Protein AF-A0A7W1L743-F1 (afdb_monomer_lite)

Sequence (74 aa):
MPQTLQLILVLLAAAVVVVVVCRLLRLPPILGYLAVGVAVGPHALAWVPDDTATRHLAEFGIVFLMFSIGLEFS

Foldseek 3Di:
DVVVVVLVVVLVVLLVVQLVVCVVVVHDSVVSNVVSCVCCDCVHPNVDPPDPVVVVVVVVVVVVVVVVVVVVVD

pLDDT: mean 82.9, std 8.17, range [51.59, 95.75]

Secondary structure (DSSP, 8-state):
-HHHHHHHHHHHHHHHHHHHHHHHTT--HHHHHHHHHHHHSTTTT--S---HHHHHHHHHHHHHHHHHHHHHT-

Structure (mmCIF, N/CA/C/O backbone):
data_AF-A0A7W1L743-F1
#
_entry.id   AF-A0A7W1L743-F1
#
loop_
_atom_site.group_PDB
_atom_site.id
_atom_site.type_symbol
_atom_site.label_atom_id
_atom_site.label_alt_id
_atom_site.label_comp_id
_atom_site.label_asym_id
_atom_site.label_entity_id
_atom_site.label_seq_id
_atom_site.pdbx_PDB_ins_code
_atom_site.Cartn_x
_atom_site.Cartn_y
_atom_site.Cartn_z
_atom_site.occupancy
_atom_site.B_iso_or_equiv
_atom_site.auth_seq_id
_atom_site.auth_comp_id
_atom_site.auth_asym_id
_atom_site.auth_atom_id
_atom_site.pdbx_PDB_model_num
ATOM 1 N N . MET A 1 1 ? 16.079 5.678 -13.795 1.00 51.59 1 MET A N 1
ATOM 2 C CA . MET A 1 1 ? 15.606 6.848 -13.020 1.00 51.59 1 MET A CA 1
ATOM 3 C C . MET A 1 1 ? 14.144 7.215 -13.311 1.00 51.59 1 MET A C 1
ATOM 5 O O . MET A 1 1 ? 13.405 7.288 -12.341 1.00 51.59 1 MET A O 1
ATOM 9 N N . PRO A 1 2 ? 13.663 7.382 -14.566 1.00 64.50 2 PRO A N 1
ATOM 10 C CA . PRO A 1 2 ? 12.244 7.706 -14.810 1.00 64.50 2 PRO A CA 1
ATOM 11 C C . PRO A 1 2 ? 11.273 6.537 -14.551 1.00 64.50 2 PRO A C 1
ATOM 13 O O . PRO A 1 2 ? 10.181 6.754 -14.033 1.00 64.50 2 PRO A O 1
ATOM 16 N N . GLN A 1 3 ? 11.675 5.291 -14.829 1.00 67.19 3 GLN A N 1
ATOM 17 C CA . GLN A 1 3 ? 10.801 4.120 -14.645 1.00 67.19 3 GLN A CA 1
ATOM 18 C C . GLN A 1 3 ? 10.401 3.852 -13.188 1.00 67.19 3 GLN A C 1
ATOM 20 O O . GLN A 1 3 ? 9.264 3.469 -12.941 1.00 67.19 3 GLN A O 1
ATOM 25 N N . THR A 1 4 ? 11.286 4.094 -12.216 1.00 75.00 4 THR A N 1
ATOM 26 C CA . THR A 1 4 ? 10.980 3.854 -10.796 1.00 75.00 4 THR A CA 1
ATOM 27 C C . THR A 1 4 ? 9.894 4.799 -10.284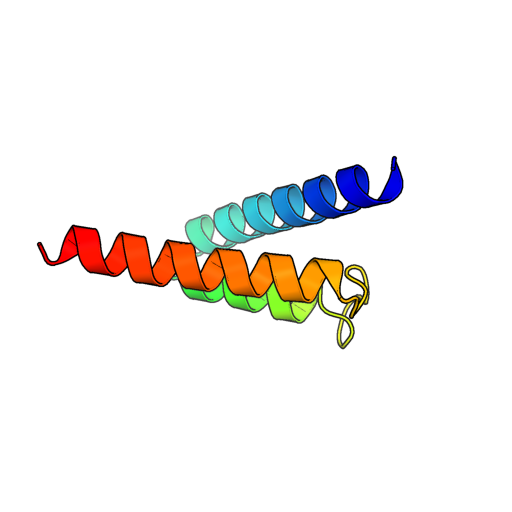 1.00 75.00 4 THR A C 1
ATOM 29 O O . THR A 1 4 ? 8.981 4.373 -9.586 1.00 75.00 4 THR A O 1
ATOM 32 N N . LEU A 1 5 ? 9.949 6.078 -10.671 1.00 81.56 5 LEU A N 1
ATOM 33 C CA . LEU A 1 5 ? 8.940 7.063 -10.282 1.00 81.56 5 LEU A CA 1
ATOM 34 C C . LEU A 1 5 ? 7.584 6.754 -10.924 1.00 81.56 5 LEU A C 1
ATOM 36 O O . LEU A 1 5 ? 6.554 6.842 -10.261 1.00 81.56 5 LEU A O 1
ATOM 40 N N . GLN A 1 6 ? 7.590 6.328 -12.189 1.00 81.94 6 GLN A N 1
ATOM 41 C CA . GLN A 1 6 ? 6.378 5.883 -12.869 1.00 81.94 6 GLN A CA 1
ATOM 42 C C . GLN A 1 6 ? 5.756 4.660 -12.176 1.00 81.94 6 GLN A C 1
ATOM 44 O O . GLN A 1 6 ? 4.547 4.649 -11.958 1.00 81.94 6 GLN A O 1
ATOM 49 N N . LEU A 1 7 ? 6.566 3.676 -11.768 1.00 77.06 7 LEU A N 1
ATOM 50 C CA . LEU A 1 7 ? 6.096 2.500 -11.029 1.00 77.06 7 LEU A CA 1
ATOM 51 C C . LEU A 1 7 ? 5.436 2.897 -9.698 1.00 77.06 7 LEU A C 1
ATOM 53 O O . LEU A 1 7 ? 4.322 2.464 -9.410 1.00 77.06 7 LEU A O 1
ATOM 57 N N . ILE A 1 8 ? 6.091 3.765 -8.919 1.00 81.94 8 ILE A N 1
ATOM 58 C CA . ILE A 1 8 ? 5.569 4.248 -7.631 1.00 81.94 8 ILE A CA 1
ATOM 59 C C . ILE A 1 8 ? 4.246 4.999 -7.823 1.00 81.94 8 ILE A C 1
ATOM 61 O O . ILE A 1 8 ? 3.301 4.771 -7.070 1.00 81.94 8 ILE A O 1
ATOM 65 N N . LEU A 1 9 ? 4.148 5.866 -8.836 1.00 85.62 9 LEU A N 1
ATOM 66 C CA . LEU A 1 9 ? 2.913 6.601 -9.123 1.00 85.62 9 LEU A CA 1
ATOM 67 C C . LEU A 1 9 ? 1.770 5.673 -9.540 1.00 85.62 9 LEU A C 1
ATOM 69 O O . LEU A 1 9 ? 0.646 5.866 -9.082 1.00 85.62 9 LEU A O 1
ATOM 73 N N . VAL A 1 10 ? 2.044 4.661 -10.368 1.00 82.00 10 VAL A N 1
ATOM 74 C CA . VAL A 1 10 ? 1.043 3.662 -10.772 1.00 82.00 10 VAL A CA 1
ATOM 75 C C . VAL A 1 10 ? 0.565 2.859 -9.563 1.00 82.00 10 VAL A C 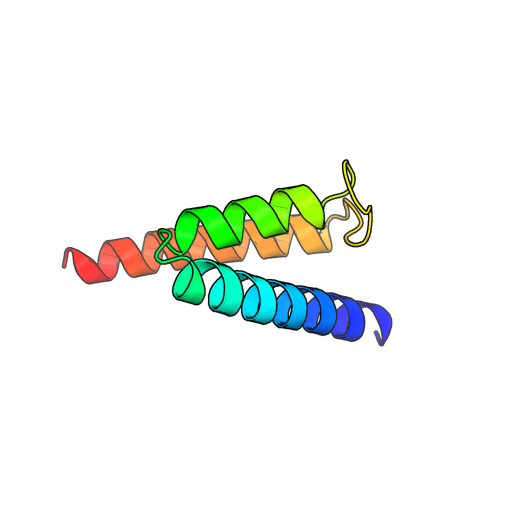1
ATOM 77 O O . VAL A 1 10 ? -0.641 2.719 -9.371 1.00 82.00 10 VAL A O 1
ATOM 80 N N . LEU A 1 11 ? 1.487 2.395 -8.714 1.00 78.75 11 LEU A N 1
ATOM 81 C CA . LEU A 1 11 ? 1.174 1.688 -7.469 1.00 78.75 11 LEU A CA 1
ATOM 82 C C . LEU A 1 11 ? 0.307 2.535 -6.531 1.00 78.75 11 LEU A C 1
ATOM 84 O O . LEU A 1 11 ? -0.716 2.060 -6.038 1.00 78.75 11 LEU A O 1
ATOM 88 N N . LEU A 1 12 ? 0.682 3.799 -6.319 1.00 84.38 12 LEU A N 1
ATOM 89 C CA . LEU A 1 12 ? -0.048 4.714 -5.446 1.00 84.38 12 LEU A CA 1
ATOM 90 C C . LEU A 1 12 ? -1.442 5.029 -6.002 1.00 84.38 12 LEU A C 1
ATOM 92 O O . LEU A 1 12 ? -2.426 4.962 -5.267 1.00 84.38 12 LEU A O 1
ATOM 96 N N . ALA A 1 13 ? -1.547 5.330 -7.298 1.00 86.94 13 ALA A N 1
ATOM 97 C CA . ALA A 1 13 ? -2.822 5.619 -7.947 1.00 86.94 13 ALA A CA 1
ATOM 98 C C . ALA A 1 13 ? -3.759 4.403 -7.914 1.00 86.94 13 ALA A C 1
ATOM 100 O O . ALA A 1 13 ? -4.922 4.539 -7.533 1.00 86.94 13 ALA A O 1
ATOM 101 N N . ALA A 1 14 ? -3.253 3.210 -8.246 1.00 82.50 14 ALA A N 1
ATOM 102 C CA . ALA A 1 14 ? -4.024 1.971 -8.187 1.00 82.50 14 ALA A CA 1
ATOM 103 C C . ALA A 1 14 ? -4.513 1.677 -6.761 1.00 82.50 14 ALA A C 1
ATOM 105 O O . ALA A 1 14 ? -5.692 1.374 -6.563 1.00 82.50 14 ALA A O 1
ATOM 106 N N . ALA A 1 15 ? -3.638 1.837 -5.761 1.00 82.12 15 ALA A N 1
ATOM 107 C CA . ALA A 1 15 ? -3.997 1.670 -4.358 1.00 82.12 15 ALA A CA 1
ATOM 108 C C . ALA A 1 15 ? -5.111 2.640 -3.937 1.00 82.12 15 ALA A C 1
ATOM 110 O O . ALA A 1 15 ? -6.115 2.208 -3.375 1.00 82.12 15 ALA A O 1
ATOM 111 N N . VAL A 1 16 ? -4.985 3.932 -4.259 1.00 87.75 16 VAL A N 1
ATOM 112 C CA . VAL A 1 16 ? -6.001 4.944 -3.925 1.00 87.75 16 VAL A CA 1
ATOM 113 C C . VAL A 1 16 ? -7.342 4.620 -4.581 1.00 87.75 16 VAL A C 1
ATOM 115 O O . VAL A 1 16 ? -8.365 4.619 -3.895 1.00 87.75 16 VAL A O 1
ATOM 118 N N . VAL A 1 17 ? -7.353 4.300 -5.878 1.00 87.62 17 VAL A N 1
ATOM 119 C CA . VAL A 1 17 ? -8.589 3.983 -6.613 1.00 87.62 17 VAL A CA 1
ATOM 120 C C . VAL A 1 17 ? -9.308 2.798 -5.975 1.00 87.62 17 VAL A C 1
ATOM 122 O O . VAL A 1 17 ? -10.502 2.885 -5.684 1.00 87.62 17 VAL A O 1
ATOM 125 N N . VAL A 1 18 ? -8.598 1.707 -5.696 1.00 83.00 18 VAL A N 1
ATOM 126 C CA . VAL A 1 18 ? -9.236 0.511 -5.137 1.00 83.00 18 VAL A CA 1
ATOM 127 C C . VAL A 1 18 ? -9.655 0.709 -3.686 1.00 83.00 18 VAL A C 1
ATOM 129 O O . VAL A 1 18 ? -10.723 0.239 -3.306 1.00 83.00 18 VAL A O 1
ATOM 132 N N . VAL A 1 19 ? -8.899 1.456 -2.879 1.00 84.31 19 VAL A N 1
ATOM 133 C CA . VAL A 1 19 ? -9.323 1.805 -1.512 1.00 84.31 19 VAL A CA 1
ATOM 134 C C . VAL A 1 19 ? -10.609 2.621 -1.530 1.00 84.31 19 VAL A C 1
ATOM 136 O O . VAL A 1 19 ? -11.510 2.351 -0.734 1.00 84.31 19 VAL A O 1
ATOM 139 N N . VAL A 1 20 ? -10.725 3.591 -2.441 1.00 86.94 20 VAL A N 1
ATOM 140 C CA . VAL A 1 20 ? -11.950 4.383 -2.612 1.00 86.94 20 VAL A CA 1
ATOM 141 C C . VAL A 1 20 ? -13.118 3.480 -3.011 1.00 86.94 20 VAL A C 1
ATOM 143 O O . VAL A 1 20 ? -14.183 3.569 -2.398 1.00 86.94 20 VAL A O 1
ATOM 146 N N . VAL A 1 21 ? -12.914 2.560 -3.959 1.00 86.81 21 VAL A N 1
ATOM 147 C CA . VAL A 1 21 ? -13.936 1.585 -4.374 1.00 86.81 21 VAL A CA 1
ATOM 148 C C . VAL A 1 21 ? -14.335 0.660 -3.217 1.00 86.81 21 VAL A C 1
ATOM 150 O O . VAL A 1 21 ? -15.523 0.516 -2.935 1.00 86.81 21 VAL A O 1
ATOM 153 N N . CYS A 1 22 ? -13.380 0.084 -2.482 1.00 84.44 22 CYS A N 1
ATOM 154 C CA . CYS A 1 22 ? -13.659 -0.769 -1.322 1.00 84.44 22 CYS A CA 1
ATOM 155 C C . CYS A 1 22 ? -14.400 -0.018 -0.216 1.00 84.44 22 CYS A C 1
ATOM 157 O O . CYS A 1 22 ? -15.335 -0.563 0.373 1.00 84.44 22 CYS A O 1
ATOM 159 N N . ARG A 1 23 ? -14.029 1.243 0.038 1.00 83.75 23 ARG A N 1
ATOM 160 C CA . ARG A 1 23 ? -14.721 2.094 1.010 1.00 83.75 23 ARG A CA 1
ATOM 161 C C . ARG A 1 23 ? -16.158 2.379 0.562 1.00 83.75 23 ARG A C 1
ATOM 163 O O . ARG A 1 23 ? -17.056 2.360 1.402 1.00 83.75 23 ARG A O 1
ATOM 170 N N . LEU A 1 24 ? -16.392 2.575 -0.738 1.00 87.12 24 LEU A N 1
ATOM 171 C CA . LEU A 1 24 ? -17.735 2.758 -1.299 1.00 87.12 24 LEU A CA 1
ATOM 172 C C . LEU A 1 24 ? -18.596 1.490 -1.156 1.00 87.12 24 LEU A C 1
ATOM 174 O O . LEU A 1 24 ? -19.781 1.578 -0.845 1.00 87.12 24 LEU A O 1
ATOM 178 N N . LEU A 1 25 ? -17.978 0.314 -1.290 1.00 88.06 25 LEU A N 1
ATOM 179 C CA . LEU A 1 25 ? -18.601 -0.998 -1.082 1.00 88.06 25 LEU A CA 1
ATOM 180 C C . LEU A 1 25 ? -18.732 -1.402 0.403 1.00 88.06 25 LEU A C 1
ATOM 182 O O . LEU A 1 25 ? -19.185 -2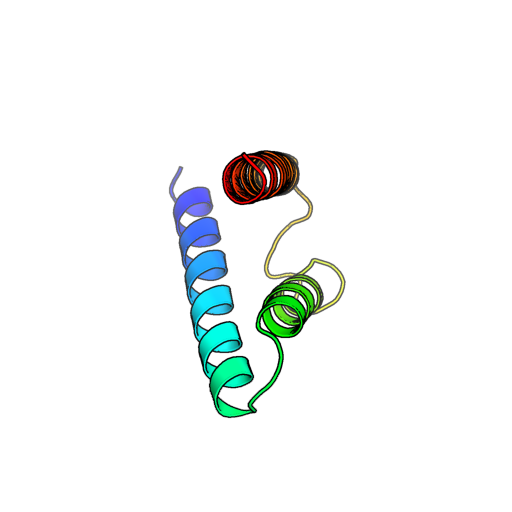.507 0.691 1.00 88.06 25 LEU A O 1
ATOM 186 N N . ARG A 1 26 ? -18.359 -0.523 1.350 1.00 85.56 26 ARG A N 1
ATOM 187 C CA . ARG A 1 26 ? -18.355 -0.773 2.809 1.00 85.56 26 ARG A CA 1
ATOM 188 C C . ARG A 1 26 ? -17.497 -1.970 3.245 1.00 85.56 26 ARG A C 1
ATOM 190 O O . ARG A 1 26 ? -17.780 -2.603 4.261 1.00 85.56 26 ARG A O 1
ATOM 197 N N . LEU A 1 27 ? -16.438 -2.271 2.499 1.00 86.00 27 LEU A N 1
ATOM 198 C CA . LEU A 1 27 ? -15.493 -3.336 2.828 1.00 86.00 27 LEU A CA 1
ATOM 199 C C . LEU A 1 27 ? -14.352 -2.811 3.719 1.00 86.00 27 LEU A C 1
ATOM 201 O O . LEU A 1 27 ? -13.942 -1.655 3.573 1.00 86.00 27 LEU A O 1
ATOM 205 N N . PRO A 1 28 ? -13.787 -3.653 4.609 1.00 85.44 28 PRO A N 1
ATOM 206 C CA . PRO A 1 28 ? -12.553 -3.342 5.320 1.00 85.44 28 PRO A CA 1
ATOM 207 C C . PRO A 1 28 ? -11.432 -2.925 4.347 1.00 85.44 28 PRO A C 1
ATOM 209 O O . PRO A 1 28 ? -11.132 -3.679 3.419 1.00 85.44 28 PRO A O 1
ATOM 212 N N . PRO A 1 29 ? -10.760 -1.774 4.555 1.00 80.62 29 PRO A N 1
ATOM 213 C CA . PRO A 1 29 ? -9.717 -1.282 3.648 1.00 80.62 29 PRO A CA 1
ATOM 214 C C . PRO A 1 29 ? -8.565 -2.270 3.427 1.00 80.62 29 PRO A C 1
ATOM 216 O O . PRO A 1 29 ? -8.024 -2.341 2.328 1.00 80.62 29 PRO A O 1
ATOM 219 N N . ILE A 1 30 ? -8.235 -3.072 4.447 1.00 84.44 30 ILE A N 1
ATOM 220 C CA . ILE A 1 30 ? -7.218 -4.136 4.393 1.00 84.44 30 ILE A CA 1
ATOM 221 C C . ILE A 1 30 ? -7.492 -5.132 3.258 1.00 84.44 30 ILE A C 1
ATOM 223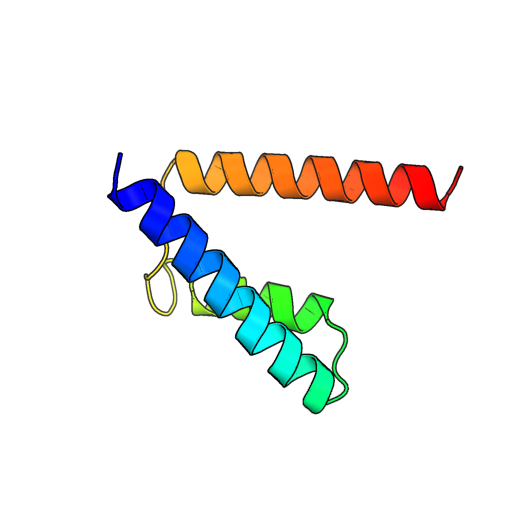 O O . ILE A 1 30 ? -6.563 -5.507 2.546 1.00 84.44 30 ILE A O 1
ATOM 227 N N . LEU A 1 31 ? -8.758 -5.508 3.036 1.00 85.06 31 LEU A N 1
ATOM 228 C CA . LEU A 1 31 ? -9.131 -6.392 1.926 1.00 85.06 31 LEU A CA 1
ATOM 229 C C . LEU A 1 31 ? -8.895 -5.721 0.572 1.00 85.06 31 LEU A C 1
ATOM 231 O O . LEU A 1 31 ? -8.460 -6.381 -0.366 1.00 85.06 31 LEU A O 1
ATOM 235 N N . GLY A 1 32 ? -9.136 -4.410 0.486 1.00 83.06 32 GLY A N 1
ATOM 236 C CA . GLY A 1 32 ? -8.845 -3.619 -0.705 1.00 83.06 32 GLY A CA 1
ATOM 237 C C . GLY A 1 32 ? -7.359 -3.622 -1.035 1.00 83.06 32 GLY A C 1
ATOM 238 O O . GLY A 1 32 ? -6.996 -3.991 -2.146 1.00 83.06 32 GLY A O 1
ATOM 239 N N . TYR A 1 33 ? -6.495 -3.305 -0.065 1.00 81.19 33 TYR A N 1
ATOM 240 C CA . TYR A 1 33 ? -5.039 -3.315 -0.262 1.00 81.19 33 TYR A CA 1
ATOM 241 C C . TYR A 1 33 ? -4.515 -4.684 -0.725 1.00 81.19 33 TYR A C 1
ATOM 243 O O . TYR A 1 33 ? -3.707 -4.752 -1.652 1.00 81.19 33 TYR A O 1
ATOM 251 N N . LEU A 1 34 ? -5.019 -5.775 -0.137 1.00 85.12 34 LEU A N 1
ATOM 252 C CA . LEU A 1 34 ? -4.689 -7.144 -0.547 1.00 85.12 34 LEU A CA 1
ATOM 253 C C . LEU A 1 34 ? -5.165 -7.450 -1.972 1.00 85.12 34 LEU A C 1
ATOM 255 O O . LEU A 1 34 ? -4.396 -7.978 -2.773 1.00 85.12 34 LEU A O 1
ATOM 259 N N . ALA A 1 35 ? -6.401 -7.079 -2.310 1.00 83.62 35 ALA A N 1
ATOM 260 C CA . ALA A 1 35 ? -6.954 -7.282 -3.645 1.00 83.62 35 ALA A CA 1
ATOM 261 C C . ALA A 1 35 ? -6.167 -6.515 -4.720 1.00 83.62 35 ALA A C 1
ATOM 263 O O . ALA A 1 35 ? -5.913 -7.074 -5.786 1.00 83.62 35 ALA A O 1
ATOM 264 N N . VAL A 1 36 ? -5.719 -5.282 -4.436 1.00 81.94 36 VAL A N 1
ATOM 265 C CA . VAL A 1 36 ? -4.806 -4.545 -5.332 1.00 81.94 36 VAL A CA 1
ATOM 266 C C . VAL A 1 36 ? -3.510 -5.303 -5.523 1.00 81.94 36 VAL A C 1
ATOM 268 O O . VAL A 1 36 ? -3.101 -5.497 -6.660 1.00 81.94 36 VAL A O 1
ATOM 271 N N . GLY A 1 37 ? -2.864 -5.731 -4.436 1.00 80.62 37 GLY A N 1
ATOM 272 C CA . GLY A 1 37 ? -1.591 -6.447 -4.515 1.00 80.62 37 GLY A CA 1
ATOM 273 C C . GLY A 1 37 ? -1.697 -7.716 -5.362 1.00 80.62 37 GLY A C 1
ATOM 274 O O . GLY A 1 37 ? -0.839 -7.967 -6.205 1.00 80.62 37 GLY A O 1
ATOM 275 N N . VAL A 1 38 ? -2.791 -8.467 -5.207 1.00 83.12 38 VAL A N 1
ATOM 276 C CA . VAL A 1 38 ? -3.075 -9.655 -6.024 1.00 83.12 38 VAL A CA 1
ATOM 277 C C . VAL A 1 38 ? -3.336 -9.282 -7.484 1.00 83.12 38 VAL A C 1
ATOM 279 O O . VAL A 1 38 ? -2.776 -9.919 -8.368 1.00 83.12 38 VAL A O 1
ATOM 282 N N . ALA A 1 39 ? -4.146 -8.254 -7.751 1.00 81.62 39 ALA A N 1
ATOM 283 C CA . ALA A 1 39 ? -4.511 -7.849 -9.109 1.00 81.62 39 ALA A CA 1
ATOM 284 C C . ALA A 1 39 ? -3.340 -7.232 -9.888 1.00 81.62 39 ALA A C 1
ATOM 286 O O . ALA A 1 39 ? -3.172 -7.501 -11.073 1.00 81.62 39 ALA A O 1
ATOM 287 N N . VAL A 1 40 ? -2.529 -6.405 -9.234 1.00 78.44 40 VAL A N 1
ATOM 288 C CA . VAL A 1 40 ? -1.408 -5.672 -9.840 1.00 78.44 40 VAL A CA 1
ATOM 289 C C . VAL A 1 40 ? -0.127 -6.524 -9.868 1.00 78.44 40 VAL A C 1
ATOM 291 O O . VAL A 1 40 ? 0.785 -6.250 -10.651 1.00 78.44 40 VAL A O 1
ATOM 294 N N . GLY A 1 41 ? -0.071 -7.580 -9.053 1.00 76.88 41 GLY A N 1
ATOM 295 C CA . GLY A 1 41 ? 1.066 -8.486 -8.960 1.00 76.88 41 GLY A CA 1
ATOM 296 C C . GLY A 1 41 ? 1.381 -9.259 -10.252 1.00 76.88 41 GLY A C 1
ATOM 297 O O . GLY A 1 41 ? 0.568 -9.324 -11.182 1.00 76.88 41 GLY A O 1
ATOM 298 N N . PRO A 1 42 ? 2.559 -9.909 -10.299 1.00 71.19 42 PRO A N 1
ATOM 299 C CA . PRO A 1 42 ? 3.071 -10.607 -11.483 1.00 71.19 42 PRO A CA 1
ATOM 300 C C . PRO A 1 42 ? 2.171 -11.756 -11.960 1.00 71.19 42 PRO A C 1
ATOM 302 O O . PRO A 1 42 ? 2.187 -12.101 -13.135 1.00 71.19 42 PRO A O 1
ATOM 305 N N . HIS A 1 43 ? 1.361 -12.326 -11.063 1.00 69.88 43 HIS A N 1
ATOM 306 C CA . HIS A 1 43 ? 0.485 -13.464 -11.350 1.00 69.88 43 HIS A CA 1
ATOM 307 C C . HIS A 1 43 ? -0.895 -13.074 -11.918 1.00 69.88 43 HIS A C 1
ATOM 309 O O . HIS A 1 43 ? -1.658 -13.965 -12.284 1.00 69.88 43 HIS A O 1
ATOM 315 N N . ALA A 1 44 ? -1.231 -11.780 -11.986 1.00 78.38 44 ALA A N 1
ATOM 316 C CA . ALA A 1 44 ? -2.513 -11.296 -12.506 1.00 78.38 44 ALA A CA 1
ATOM 317 C C . ALA A 1 44 ? -2.326 -10.342 -13.699 1.00 78.38 44 ALA A C 1
ATOM 319 O O . ALA A 1 44 ? -2.250 -10.808 -14.832 1.00 78.38 44 ALA A O 1
ATOM 320 N N . LEU A 1 45 ? -2.249 -9.021 -13.481 1.00 72.31 45 LEU A N 1
ATOM 321 C CA . LEU A 1 45 ? -2.049 -8.045 -14.568 1.00 72.31 45 LEU A CA 1
ATOM 322 C C . LEU A 1 45 ? -0.572 -7.833 -14.938 1.00 72.31 45 LEU A C 1
ATOM 324 O O . LEU A 1 45 ? -0.295 -7.188 -15.948 1.00 72.31 45 LEU A O 1
ATOM 328 N N . ALA A 1 46 ? 0.368 -8.346 -14.133 1.00 73.25 46 ALA A N 1
ATOM 329 C CA . ALA A 1 46 ? 1.815 -8.213 -14.334 1.00 73.25 46 ALA A CA 1
ATOM 330 C C . ALA A 1 46 ? 2.309 -6.764 -14.516 1.00 73.25 46 ALA A C 1
ATOM 332 O O . ALA A 1 46 ? 3.322 -6.509 -15.166 1.00 73.25 46 ALA A O 1
ATOM 333 N N . TRP A 1 47 ? 1.596 -5.799 -13.928 1.00 71.00 47 TRP A N 1
ATOM 334 C CA . TRP A 1 47 ? 1.963 -4.381 -13.962 1.00 71.00 47 TRP A CA 1
ATOM 335 C C . TRP A 1 47 ? 3.120 -4.045 -13.024 1.00 71.00 47 TRP A C 1
ATOM 337 O O . TRP A 1 47 ? 3.833 -3.070 -13.260 1.00 71.00 47 TRP A O 1
ATOM 347 N N . VAL A 1 48 ? 3.317 -4.847 -11.978 1.00 72.00 48 VAL A N 1
ATOM 348 C CA . VAL A 1 48 ? 4.451 -4.734 -11.061 1.00 72.00 48 VAL A CA 1
ATOM 349 C C . VAL A 1 48 ? 5.396 -5.915 -11.291 1.00 72.00 48 VAL A C 1
ATOM 351 O O . VAL A 1 48 ? 5.002 -7.059 -11.045 1.00 72.00 48 VAL A O 1
ATOM 354 N N . PRO A 1 49 ? 6.624 -5.659 -11.780 1.00 69.12 49 PRO A N 1
ATOM 355 C CA . PRO A 1 49 ? 7.659 -6.676 -11.904 1.00 69.12 49 PRO A CA 1
ATOM 356 C C . PRO A 1 49 ? 8.057 -7.228 -10.534 1.00 69.12 49 PRO A C 1
ATOM 358 O O . PRO A 1 49 ? 8.139 -6.481 -9.560 1.00 69.12 49 PRO A O 1
ATOM 361 N N . ASP A 1 50 ? 8.366 -8.522 -10.475 1.00 72.19 50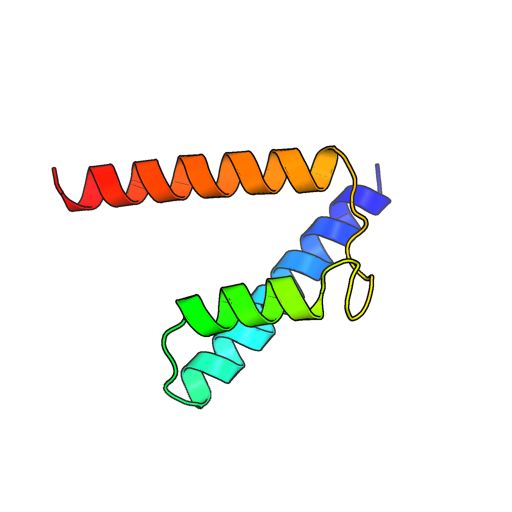 ASP A N 1
ATOM 362 C CA . ASP A 1 50 ? 8.947 -9.152 -9.285 1.00 72.19 50 ASP A CA 1
ATOM 363 C C . ASP A 1 50 ? 10.452 -8.834 -9.216 1.00 72.19 50 ASP A C 1
ATOM 365 O O . ASP A 1 50 ? 11.313 -9.663 -9.517 1.00 72.19 50 ASP A O 1
ATOM 369 N N . ASP A 1 51 ? 10.766 -7.565 -8.945 1.00 80.12 51 ASP A N 1
ATOM 370 C CA . ASP A 1 51 ? 12.129 -7.056 -8.835 1.00 80.12 51 ASP A CA 1
ATOM 371 C C . ASP A 1 51 ? 12.552 -6.828 -7.374 1.00 80.12 51 ASP A C 1
ATOM 373 O O . ASP A 1 51 ? 11.750 -6.741 -6.438 1.00 80.12 51 ASP A O 1
ATOM 377 N N . THR A 1 52 ? 13.864 -6.722 -7.159 1.00 83.44 52 THR A N 1
ATOM 378 C CA . THR A 1 52 ? 14.435 -6.467 -5.829 1.00 83.44 52 THR A CA 1
ATOM 379 C C . THR A 1 52 ? 13.959 -5.140 -5.233 1.00 83.44 52 THR A C 1
ATOM 381 O O . THR A 1 52 ? 13.822 -5.037 -4.015 1.00 83.44 52 THR A O 1
ATOM 384 N N . ALA A 1 53 ? 13.652 -4.138 -6.062 1.00 81.19 53 ALA A N 1
ATOM 385 C CA . ALA A 1 53 ? 13.159 -2.841 -5.607 1.00 81.19 53 ALA A CA 1
ATOM 386 C C . ALA A 1 53 ? 11.753 -2.934 -4.989 1.00 81.19 53 ALA A C 1
ATOM 388 O O . ALA A 1 53 ? 11.522 -2.394 -3.905 1.00 81.19 53 ALA A O 1
ATOM 389 N N . THR A 1 54 ? 10.837 -3.658 -5.632 1.00 79.88 54 THR A N 1
ATOM 390 C CA . THR A 1 54 ? 9.476 -3.908 -5.135 1.00 79.88 54 THR A CA 1
ATOM 391 C C . THR A 1 54 ? 9.516 -4.696 -3.830 1.00 79.88 54 THR A C 1
ATOM 393 O O . THR A 1 54 ? 8.788 -4.376 -2.887 1.00 79.88 54 THR A O 1
ATOM 396 N N . ARG A 1 55 ? 10.418 -5.680 -3.733 1.00 84.88 55 ARG A N 1
ATOM 397 C CA . ARG A 1 55 ? 10.590 -6.497 -2.525 1.00 84.88 55 ARG A CA 1
ATOM 398 C C . ARG A 1 55 ? 11.075 -5.673 -1.331 1.00 84.88 55 ARG A C 1
ATOM 400 O O . ARG A 1 55 ? 10.476 -5.753 -0.262 1.00 84.88 55 ARG A O 1
ATOM 407 N N . HIS A 1 56 ? 12.076 -4.814 -1.527 1.00 87.88 56 HIS A N 1
ATOM 408 C CA . HIS A 1 56 ? 12.524 -3.887 -0.484 1.00 87.88 56 HIS A CA 1
ATOM 409 C C . HIS A 1 56 ? 11.438 -2.882 -0.091 1.00 87.88 56 HIS A C 1
ATOM 411 O O . HIS A 1 56 ? 11.259 -2.597 1.091 1.00 87.88 56 HIS A O 1
ATOM 417 N N . LEU A 1 57 ? 10.672 -2.364 -1.056 1.00 86.06 57 LEU A N 1
ATOM 418 C CA . LEU A 1 57 ? 9.563 -1.455 -0.765 1.00 86.06 57 LEU A CA 1
ATOM 419 C C . LEU A 1 57 ? 8.493 -2.125 0.115 1.00 86.06 57 LEU A C 1
ATOM 421 O O . LEU A 1 57 ? 7.992 -1.505 1.054 1.00 86.06 57 LEU A O 1
ATOM 425 N N . ALA A 1 58 ? 8.182 -3.397 -0.150 1.00 86.50 58 ALA A N 1
ATOM 426 C CA . ALA A 1 58 ? 7.267 -4.188 0.668 1.00 86.50 58 ALA A CA 1
ATOM 427 C C . ALA A 1 58 ? 7.817 -4.436 2.085 1.00 86.50 58 ALA A C 1
ATOM 429 O O . ALA A 1 58 ? 7.079 -4.273 3.058 1.00 86.50 58 ALA A O 1
ATOM 430 N N . GLU A 1 59 ? 9.108 -4.765 2.214 1.00 93.00 59 GLU A N 1
ATOM 431 C CA . GLU A 1 59 ? 9.784 -4.913 3.512 1.00 93.00 59 GLU A CA 1
ATOM 432 C C . GLU A 1 59 ? 9.667 -3.631 4.349 1.00 93.00 59 GLU A C 1
ATOM 434 O O . GLU A 1 59 ? 9.225 -3.685 5.498 1.00 93.00 59 GLU A O 1
ATOM 439 N N . PHE A 1 60 ? 9.963 -2.465 3.762 1.00 92.75 60 PHE A N 1
ATOM 440 C CA . PHE A 1 60 ? 9.797 -1.178 4.445 1.00 92.75 60 PHE A CA 1
ATOM 441 C C . PHE A 1 60 ? 8.346 -0.924 4.863 1.00 92.75 60 PHE A C 1
ATOM 443 O O . PHE A 1 60 ? 8.102 -0.490 5.988 1.00 92.75 60 PHE A O 1
ATOM 450 N N . GLY A 1 61 ? 7.378 -1.231 3.996 1.00 90.19 61 GLY A N 1
ATOM 451 C CA . GLY A 1 61 ? 5.955 -1.094 4.310 1.00 90.19 61 GLY A CA 1
ATOM 452 C C . GLY A 1 61 ? 5.535 -1.913 5.535 1.00 90.19 61 GLY A C 1
ATOM 453 O O . GLY A 1 61 ? 4.838 -1.397 6.408 1.00 90.19 61 GLY A O 1
ATOM 454 N N . ILE A 1 62 ? 6.005 -3.159 5.642 1.00 93.12 62 ILE A N 1
ATOM 455 C CA . ILE A 1 62 ? 5.726 -4.030 6.794 1.00 93.12 62 ILE A CA 1
ATOM 456 C C . ILE A 1 62 ? 6.394 -3.489 8.062 1.00 93.12 62 ILE A C 1
ATOM 458 O O . ILE A 1 62 ? 5.757 -3.465 9.115 1.00 93.12 62 ILE A O 1
ATOM 462 N N . VAL A 1 63 ? 7.642 -3.015 7.975 1.00 95.75 63 VAL A N 1
ATOM 463 C CA . VAL A 1 63 ? 8.344 -2.403 9.116 1.00 95.75 63 VAL A CA 1
ATOM 464 C C . VAL A 1 63 ? 7.583 -1.182 9.634 1.00 95.75 63 VAL A C 1
ATOM 466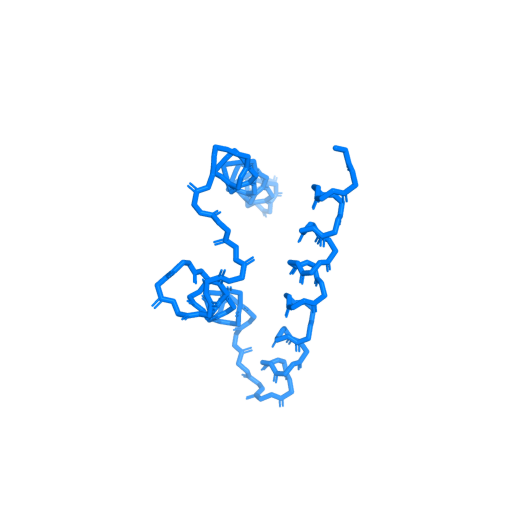 O O . VAL A 1 63 ? 7.339 -1.085 10.836 1.00 95.75 63 VAL A O 1
ATOM 469 N N . PHE A 1 64 ? 7.144 -0.283 8.749 1.00 94.44 64 PHE A N 1
ATOM 470 C CA . PHE A 1 64 ? 6.344 0.879 9.143 1.00 94.44 64 PHE A CA 1
ATOM 471 C C . PHE A 1 64 ? 4.978 0.490 9.712 1.00 94.44 64 PHE A C 1
ATOM 473 O O . PHE A 1 64 ? 4.529 1.108 10.676 1.00 94.44 64 PHE A O 1
ATOM 480 N N . LEU A 1 65 ? 4.331 -0.543 9.163 1.00 92.75 65 LEU A N 1
ATOM 481 C CA . LEU A 1 65 ? 3.066 -1.056 9.685 1.00 92.75 65 LEU A CA 1
ATOM 482 C C . LEU A 1 65 ? 3.234 -1.598 11.110 1.00 92.75 65 LEU A C 1
ATOM 484 O O . LEU A 1 65 ? 2.495 -1.198 12.004 1.00 92.75 65 LEU A O 1
ATOM 488 N N . MET A 1 66 ? 4.224 -2.466 11.333 1.00 94.94 66 MET A N 1
ATOM 489 C CA . MET A 1 66 ? 4.531 -3.017 12.659 1.00 94.94 66 MET A CA 1
ATOM 490 C C . MET A 1 66 ? 4.910 -1.918 13.655 1.00 94.94 66 MET A C 1
ATOM 492 O O . MET A 1 66 ? 4.496 -1.965 14.810 1.00 94.94 66 MET A O 1
ATOM 496 N N . PHE A 1 67 ? 5.645 -0.900 13.202 1.00 95.69 67 PHE A N 1
ATOM 497 C CA . PHE A 1 67 ? 5.972 0.267 14.015 1.00 95.69 67 PHE A CA 1
ATOM 498 C C . PHE A 1 67 ? 4.724 1.070 14.404 1.00 95.69 67 PHE A C 1
ATOM 500 O O . PHE A 1 67 ? 4.536 1.368 15.580 1.00 95.69 67 PHE A O 1
ATOM 507 N N . SER A 1 68 ? 3.842 1.376 13.447 1.00 93.38 68 SER A N 1
ATOM 508 C CA . SER A 1 68 ? 2.590 2.098 13.706 1.00 93.38 68 SER A CA 1
ATOM 509 C C . SER A 1 68 ? 1.688 1.342 14.677 1.00 93.38 68 SER A C 1
ATOM 511 O O . SER A 1 68 ? 1.104 1.955 15.564 1.00 93.38 68 SER A O 1
ATOM 513 N N . ILE A 1 69 ? 1.598 0.019 14.529 1.00 93.69 69 ILE A N 1
ATOM 514 C CA . ILE A 1 69 ? 0.850 -0.839 15.451 1.00 93.69 69 ILE A CA 1
ATOM 515 C C . ILE A 1 69 ? 1.462 -0.756 16.856 1.00 93.69 69 ILE A C 1
ATOM 517 O O . ILE A 1 69 ? 0.736 -0.619 17.834 1.00 93.69 69 ILE A O 1
ATOM 521 N N . GLY A 1 70 ? 2.794 -0.767 16.969 1.00 94.38 70 GLY A N 1
ATOM 522 C CA . GLY A 1 70 ? 3.488 -0.570 18.243 1.00 94.38 70 GLY A CA 1
ATOM 523 C C . GLY A 1 70 ? 3.178 0.771 18.922 1.00 94.38 70 GLY A C 1
ATOM 524 O O . GLY A 1 70 ? 3.060 0.805 20.143 1.00 94.38 70 GLY A O 1
ATOM 525 N N . LEU A 1 71 ? 3.002 1.854 18.153 1.00 95.62 71 LEU A N 1
ATOM 526 C CA . LEU A 1 71 ? 2.613 3.170 18.681 1.00 95.62 71 LEU A CA 1
ATOM 527 C C . LEU A 1 71 ? 1.148 3.239 19.138 1.00 95.62 71 LEU A C 1
ATOM 529 O O . LEU A 1 71 ? 0.839 4.029 20.021 1.00 95.62 71 LEU A O 1
ATOM 533 N N . GLU A 1 72 ? 0.251 2.447 18.547 1.00 92.94 72 GLU A N 1
ATOM 534 C CA . GLU A 1 72 ? -1.172 2.410 18.926 1.00 92.94 72 GLU A CA 1
ATOM 535 C C . GLU A 1 72 ? -1.399 1.708 20.278 1.00 92.94 72 GLU A C 1
ATOM 537 O O . GLU A 1 72 ? -2.376 1.989 20.970 1.00 92.94 72 GLU A O 1
ATOM 542 N N . PHE A 1 73 ? -0.482 0.815 20.669 1.00 85.88 73 PHE A N 1
ATOM 543 C CA . PHE A 1 73 ? -0.529 0.052 21.921 1.00 85.88 73 PHE A CA 1
ATOM 544 C C . PHE A 1 73 ? 0.375 0.603 23.043 1.00 85.88 73 PHE A C 1
ATOM 546 O O . PHE A 1 73 ? 0.476 -0.038 24.093 1.00 85.88 73 PHE A O 1
ATOM 553 N N . SER A 1 74 ? 1.032 1.752 22.836 1.00 71.19 74 SER A N 1
ATOM 554 C CA . SER A 1 74 ? 1.882 2.431 23.830 1.00 71.19 74 SER A CA 1
ATOM 555 C C . SER A 1 74 ? 1.194 3.638 24.452 1.00 71.19 74 SER A C 1
ATOM 557 O O . SER A 1 74 ? 1.596 3.954 25.595 1.00 71.19 74 SER A O 1
#

Radius of gyration: 13.72 Å; chains: 1; bounding box: 34×21×39 Å